Protein AF-A0A1F3LTI2-F1 (afdb_monomer_lite)

Foldseek 3Di:
DPPDFQFFADDDPPFAVDPVLRVLLGGGAAADAQFKKWWDGRHWIWIWGWHDADPSSFKTKIWTFPWDWDDPPPQDPDTDTDGDGTPPDIWMWGRPPSAIWTKDKDKDFDPVLVVVCVVCVVVVVDDVVPVLQPVQAPPVSGGDDDPPTIDIDIDIHGIRMHINDGDTDDRPPD

Radius of gyration: 21.04 Å; chains: 1; bounding box: 41×38×56 Å

pLDDT: mean 89.3, std 10.94, range [44.72, 98.44]

Structure (mmCIF, N/CA/C/O backbone):
data_AF-A0A1F3LTI2-F1
#
_entry.id   AF-A0A1F3LTI2-F1
#
loop_
_atom_site.group_PDB
_atom_site.id
_atom_site.type_symbol
_atom_site.label_atom_id
_atom_site.label_alt_id
_atom_site.label_comp_id
_atom_site.label_asym_id
_atom_site.label_entity_id
_atom_site.label_seq_id
_atom_site.pdbx_PDB_ins_code
_atom_site.Cartn_x
_atom_site.Cartn_y
_atom_site.Cartn_z
_atom_site.occupancy
_atom_site.B_iso_or_equiv
_atom_site.auth_seq_id
_atom_site.auth_comp_id
_atom_site.auth_asym_id
_atom_site.auth_atom_id
_atom_site.pdbx_PDB_model_num
ATOM 1 N N . MET A 1 1 ? -18.290 -17.668 -17.972 1.00 44.72 1 MET A N 1
ATOM 2 C CA . MET A 1 1 ? -17.621 -17.093 -16.788 1.00 44.72 1 MET A CA 1
ATOM 3 C C . MET A 1 1 ? -17.290 -15.661 -17.139 1.00 44.72 1 MET A C 1
ATOM 5 O O . MET A 1 1 ? -16.555 -15.467 -18.098 1.00 44.72 1 MET A O 1
ATOM 9 N N . GLU A 1 2 ? -17.892 -14.682 -16.464 1.00 53.66 2 GLU A N 1
ATOM 10 C CA . GLU A 1 2 ? -17.417 -13.297 -16.570 1.00 53.66 2 GLU A CA 1
ATOM 11 C C . GLU A 1 2 ? -15.963 -13.256 -16.095 1.00 53.66 2 GLU A C 1
ATOM 13 O O . GLU A 1 2 ? -15.623 -13.871 -15.081 1.00 53.66 2 GLU A O 1
ATOM 18 N N . ALA A 1 3 ? -15.095 -12.605 -16.865 1.00 68.94 3 ALA A N 1
ATOM 19 C CA . ALA A 1 3 ? -13.712 -12.418 -16.462 1.00 68.94 3 ALA A CA 1
ATOM 20 C C . ALA A 1 3 ? -13.687 -11.525 -15.216 1.00 68.94 3 ALA A C 1
ATOM 22 O O . ALA A 1 3 ? -14.318 -10.468 -15.191 1.00 68.94 3 ALA A O 1
ATOM 23 N N . LEU A 1 4 ? -12.981 -11.960 -14.172 1.00 81.88 4 LEU A N 1
ATOM 24 C CA . LEU A 1 4 ? -12.770 -11.141 -12.987 1.00 81.88 4 LEU A CA 1
ATOM 25 C C . LEU A 1 4 ? -11.935 -9.922 -13.391 1.00 81.88 4 LEU A C 1
ATOM 27 O O . LEU A 1 4 ? -10.798 -10.076 -13.831 1.00 81.88 4 LEU A O 1
ATOM 31 N N . GLU A 1 5 ? -12.500 -8.723 -13.265 1.00 87.50 5 GLU A N 1
ATOM 32 C CA . GLU A 1 5 ? -11.852 -7.498 -13.731 1.00 87.50 5 GLU A CA 1
ATOM 33 C C . GLU A 1 5 ? -11.953 -6.385 -12.678 1.00 87.50 5 GLU A C 1
ATOM 35 O O . GLU A 1 5 ? -13.041 -5.945 -12.300 1.00 87.50 5 GLU A O 1
ATOM 40 N N . PHE A 1 6 ? -10.800 -5.909 -12.206 1.00 93.81 6 PHE A N 1
ATOM 41 C CA . PHE A 1 6 ? -10.690 -4.855 -11.194 1.00 93.81 6 PHE A CA 1
ATOM 42 C C . PHE A 1 6 ? -10.210 -3.545 -11.826 1.00 93.81 6 PHE A C 1
ATOM 44 O O . PHE A 1 6 ? -9.067 -3.127 -11.647 1.00 93.81 6 PHE A O 1
ATOM 51 N N . LYS A 1 7 ? -11.089 -2.904 -12.608 1.00 94.62 7 LYS A N 1
ATOM 52 C CA . LYS A 1 7 ? -10.770 -1.661 -13.331 1.00 94.62 7 LYS A CA 1
ATOM 53 C C . LYS A 1 7 ? -10.510 -0.500 -12.387 1.00 94.62 7 LYS A C 1
ATOM 55 O O . LYS A 1 7 ? -11.407 -0.082 -11.658 1.00 94.62 7 LYS A O 1
ATOM 60 N N . GLN A 1 8 ? -9.336 0.099 -12.496 1.00 93.62 8 GLN A N 1
ATOM 61 C CA . GLN A 1 8 ? -8.994 1.336 -11.810 1.00 93.62 8 GLN A CA 1
ATOM 62 C C . GLN A 1 8 ? -8.606 2.429 -12.801 1.00 93.62 8 GLN A C 1
ATOM 64 O O . GLN A 1 8 ? -8.236 2.172 -13.947 1.00 93.62 8 GLN A O 1
ATOM 69 N N . GLN A 1 9 ? -8.744 3.669 -12.344 1.00 93.56 9 GLN A N 1
ATOM 70 C CA . GLN A 1 9 ? -8.345 4.848 -13.090 1.00 93.56 9 GLN A CA 1
ATOM 71 C C . GLN A 1 9 ? -7.968 5.965 -12.120 1.00 93.56 9 GLN A C 1
ATOM 73 O O . GLN A 1 9 ? -8.726 6.287 -11.198 1.00 93.56 9 GLN A O 1
ATOM 78 N N . MET A 1 10 ? -6.823 6.589 -12.388 1.00 94.88 10 MET A N 1
ATOM 79 C CA . MET A 1 10 ? -6.412 7.834 -11.746 1.00 94.88 10 MET A CA 1
ATOM 80 C C . MET A 1 10 ? -7.065 9.040 -12.426 1.00 94.88 10 MET A C 1
ATOM 82 O O . MET A 1 10 ? -7.184 9.098 -13.653 1.00 94.88 10 MET A O 1
ATOM 86 N N . LYS A 1 11 ? -7.464 10.035 -11.634 1.00 95.19 11 LYS A N 1
ATOM 87 C CA . LYS A 1 11 ? -7.921 11.343 -12.120 1.00 95.19 11 LYS A CA 1
ATOM 88 C C . LYS A 1 11 ? -6.736 12.304 -12.244 1.00 95.19 11 LYS A C 1
ATOM 90 O O . LYS A 1 11 ? -6.190 12.738 -11.229 1.00 95.19 11 LYS A O 1
ATOM 95 N N . ALA A 1 12 ? -6.372 12.678 -13.470 1.00 94.75 12 ALA A N 1
ATOM 96 C CA . ALA A 1 12 ? -5.353 13.703 -13.713 1.00 94.75 12 ALA A CA 1
ATOM 97 C C . ALA A 1 12 ? -5.678 15.019 -12.985 1.00 94.75 12 ALA A C 1
ATOM 99 O O . ALA A 1 12 ? -6.839 15.432 -12.925 1.00 94.75 12 ALA A O 1
ATOM 100 N N . GLY A 1 13 ? -4.660 15.650 -12.397 1.00 93.62 13 GLY A N 1
ATOM 101 C CA . GLY A 1 13 ? -4.786 16.903 -11.646 1.00 93.62 13 GLY A CA 1
ATOM 102 C C . GLY A 1 13 ? -5.465 16.774 -10.275 1.00 93.62 13 GLY A C 1
ATOM 103 O O . GLY A 1 13 ? -5.612 17.776 -9.584 1.00 93.62 13 GLY A O 1
ATOM 104 N N . LYS A 1 14 ? -5.886 15.567 -9.866 1.00 94.12 14 LYS A N 1
ATOM 105 C CA . LYS A 1 14 ? -6.456 15.293 -8.529 1.00 94.12 14 LYS A CA 1
ATOM 106 C C . LYS A 1 14 ? -5.788 14.134 -7.804 1.00 94.12 14 LYS A C 1
ATOM 108 O O . LYS A 1 14 ? -5.619 14.192 -6.596 1.00 94.12 14 LYS A O 1
ATOM 113 N N . GLU A 1 15 ? -5.423 13.093 -8.541 1.00 93.44 15 GLU A N 1
ATOM 114 C CA . GLU A 1 15 ? -4.766 11.896 -8.009 1.00 93.44 15 GLU A CA 1
ATOM 115 C C . GLU A 1 15 ? -3.355 11.713 -8.579 1.00 93.44 15 GLU A C 1
ATOM 117 O O . GLU A 1 15 ? -2.566 10.982 -7.996 1.00 93.44 15 GLU A O 1
ATOM 122 N N . THR A 1 16 ? -3.027 12.377 -9.693 1.00 95.75 16 THR A N 1
ATOM 123 C CA . THR A 1 16 ? -1.674 12.387 -10.259 1.00 95.75 16 THR A CA 1
ATOM 124 C C . THR A 1 16 ? -1.369 13.668 -11.034 1.00 95.75 16 THR A C 1
ATOM 126 O O . THR A 1 16 ? -2.253 14.216 -11.706 1.00 95.75 16 THR A O 1
ATOM 129 N N . GLY A 1 17 ? -0.110 14.106 -10.951 1.00 93.56 17 GLY A N 1
ATOM 130 C CA . GLY A 1 17 ? 0.508 15.125 -11.801 1.00 93.56 17 GLY A CA 1
ATOM 131 C C . GLY A 1 17 ? 1.370 14.544 -12.933 1.00 93.56 17 GLY A C 1
ATOM 132 O O . GLY A 1 17 ? 1.835 15.299 -13.778 1.00 93.56 17 GLY A O 1
ATOM 133 N N . SER A 1 18 ? 1.556 13.220 -12.986 1.00 92.62 18 SER A N 1
ATOM 134 C CA . SER A 1 18 ? 2.383 12.533 -13.984 1.00 92.62 18 SER A CA 1
ATOM 135 C C . SER A 1 18 ? 1.527 11.917 -15.096 1.00 92.62 18 SER A C 1
ATOM 137 O O . SER A 1 18 ? 0.596 11.145 -14.845 1.00 92.62 18 SER A O 1
ATOM 139 N N . LEU A 1 19 ? 1.862 12.221 -16.356 1.00 93.19 19 LEU A N 1
ATOM 140 C CA . LEU A 1 19 ? 1.221 11.598 -17.521 1.00 93.19 19 LEU A CA 1
ATOM 141 C C . LEU A 1 19 ? 1.443 10.079 -17.527 1.00 93.19 19 LEU A C 1
ATOM 143 O O . LEU A 1 19 ? 0.508 9.324 -17.798 1.00 93.19 19 LEU A O 1
ATOM 147 N N . THR A 1 20 ? 2.652 9.639 -17.178 1.00 93.81 20 THR A N 1
ATOM 148 C CA . THR A 1 20 ? 3.024 8.224 -17.079 1.00 93.81 20 THR A CA 1
ATOM 149 C C . THR A 1 20 ? 2.143 7.504 -16.060 1.00 93.81 20 THR A C 1
ATOM 151 O O . THR A 1 20 ? 1.495 6.516 -16.408 1.00 93.81 20 THR A O 1
ATOM 154 N N . ASN A 1 21 ? 2.004 8.047 -14.844 1.00 96.00 21 ASN A N 1
ATOM 155 C CA . ASN A 1 21 ? 1.121 7.470 -13.822 1.00 96.00 21 ASN A CA 1
ATOM 156 C C . ASN A 1 21 ? -0.347 7.478 -14.270 1.00 96.00 21 ASN A C 1
ATOM 158 O O . ASN A 1 21 ? -1.068 6.518 -14.012 1.00 96.00 21 ASN A O 1
ATOM 162 N N . HIS A 1 22 ? -0.811 8.510 -14.982 1.00 96.50 22 HIS A N 1
ATOM 163 C CA . HIS A 1 22 ? -2.185 8.547 -15.492 1.00 96.50 22 HIS A CA 1
ATOM 164 C C . HIS A 1 22 ? -2.463 7.437 -16.521 1.00 96.50 22 HIS A C 1
ATOM 166 O O . HIS A 1 22 ? -3.546 6.848 -16.502 1.00 96.50 22 HIS A O 1
ATOM 172 N N . ILE A 1 23 ? -1.501 7.131 -17.396 1.00 95.50 23 ILE A N 1
ATOM 173 C CA . ILE A 1 23 ? -1.613 6.031 -18.364 1.00 95.50 23 ILE A CA 1
ATOM 174 C C . ILE A 1 23 ? -1.540 4.681 -17.639 1.00 95.50 23 ILE A C 1
ATOM 176 O O . ILE A 1 23 ? -2.447 3.867 -17.792 1.00 95.50 23 ILE A O 1
ATOM 180 N N . MET A 1 24 ? -0.524 4.465 -16.797 1.00 95.38 24 MET A N 1
ATOM 181 C CA . MET A 1 24 ? -0.353 3.227 -16.020 1.00 95.38 24 MET A CA 1
ATOM 182 C C . MET A 1 24 ? -1.539 2.949 -15.085 1.00 95.38 24 MET A C 1
ATOM 184 O O . MET A 1 24 ? -1.963 1.808 -14.904 1.00 95.38 24 MET A O 1
ATOM 188 N N . GLY A 1 25 ? -2.107 4.001 -14.500 1.00 94.81 25 GLY A N 1
ATOM 189 C CA . GLY A 1 25 ? -3.231 3.928 -13.576 1.00 94.81 25 GLY A CA 1
ATOM 190 C C . GLY A 1 25 ? -4.550 3.531 -14.233 1.00 94.81 25 GLY A C 1
ATOM 191 O O . GLY A 1 25 ? -5.501 3.251 -13.513 1.00 94.81 25 GLY A O 1
ATOM 192 N N . ARG A 1 26 ? -4.634 3.494 -15.569 1.00 95.25 26 ARG A N 1
ATOM 193 C CA . ARG A 1 26 ? -5.771 2.944 -16.323 1.00 95.25 26 ARG A CA 1
ATOM 194 C C . ARG A 1 26 ? -5.524 1.472 -16.631 1.00 95.25 26 ARG A C 1
ATOM 196 O O . ARG A 1 26 ? -5.182 1.107 -17.752 1.00 95.25 26 ARG A O 1
ATOM 203 N N . ASN A 1 27 ? -5.694 0.628 -15.624 1.00 95.00 27 ASN A N 1
ATOM 204 C CA . ASN A 1 27 ? -5.445 -0.804 -15.743 1.00 95.00 27 ASN A CA 1
ATOM 205 C C . ASN A 1 27 ? -6.524 -1.630 -15.029 1.00 95.00 27 ASN A C 1
ATOM 207 O O . ASN A 1 27 ? -7.355 -1.106 -14.286 1.00 95.00 27 ASN A O 1
ATOM 211 N N . ALA A 1 28 ? -6.483 -2.938 -15.258 1.00 95.88 28 ALA A N 1
ATOM 212 C CA . ALA A 1 28 ? -7.251 -3.932 -14.517 1.00 95.88 28 ALA A CA 1
ATOM 213 C C . ALA A 1 28 ? -6.394 -5.174 -14.222 1.00 95.88 28 ALA A C 1
ATOM 215 O O . ALA A 1 28 ? -6.889 -6.300 -14.242 1.00 95.88 28 ALA A O 1
ATOM 216 N N . THR A 1 29 ? -5.086 -4.972 -14.020 1.00 95.69 29 THR A N 1
ATOM 217 C CA . THR A 1 29 ? -4.137 -6.067 -13.781 1.00 95.69 29 THR A CA 1
ATOM 218 C C . THR A 1 29 ? -4.548 -6.851 -12.542 1.00 95.69 29 THR A C 1
ATOM 220 O O . THR A 1 29 ? -4.936 -6.249 -11.538 1.00 95.69 29 THR A O 1
ATOM 223 N N . LEU A 1 30 ? -4.455 -8.177 -12.606 1.00 95.81 30 LEU A N 1
ATOM 224 C CA . LEU A 1 30 ? -4.748 -9.044 -11.472 1.00 95.81 30 LEU A CA 1
ATOM 225 C C . LEU A 1 30 ? -3.465 -9.348 -10.688 1.00 95.81 30 LEU A C 1
ATOM 227 O O . LEU A 1 30 ? -2.411 -9.528 -11.299 1.00 95.81 30 LEU A O 1
ATOM 231 N N . PRO A 1 31 ? -3.539 -9.417 -9.351 1.00 96.88 31 PRO A N 1
ATOM 232 C CA . PRO A 1 31 ? -2.399 -9.766 -8.518 1.00 96.88 31 PRO A CA 1
ATOM 233 C C . PRO A 1 31 ? -2.032 -11.244 -8.676 1.00 96.88 31 PRO A C 1
ATOM 235 O O . PRO A 1 31 ? -2.904 -12.111 -8.788 1.00 96.88 31 PRO A O 1
ATOM 238 N N . LYS A 1 32 ? -0.734 -11.541 -8.606 1.00 97.25 32 LYS A N 1
ATOM 239 C CA . LYS A 1 32 ? -0.205 -12.905 -8.610 1.00 97.25 32 LYS A CA 1
ATOM 240 C C . LYS A 1 32 ? 1.026 -12.984 -7.715 1.00 97.25 32 LYS A C 1
ATOM 242 O O . LYS A 1 32 ? 1.894 -12.123 -7.785 1.00 97.25 32 LYS A O 1
ATOM 247 N N . VAL A 1 33 ? 1.078 -14.014 -6.874 1.00 98.12 33 VAL A N 1
ATOM 248 C CA . VAL A 1 33 ? 2.171 -14.234 -5.914 1.00 98.12 33 VAL A CA 1
ATOM 249 C C . VAL A 1 33 ? 3.523 -14.316 -6.628 1.00 98.12 33 VAL A C 1
ATOM 251 O O . VAL A 1 33 ? 3.642 -14.998 -7.647 1.00 98.12 33 VAL A O 1
ATOM 254 N N . GLY A 1 34 ? 4.525 -13.629 -6.077 1.00 96.50 34 GLY A N 1
ATOM 255 C CA . GLY A 1 34 ? 5.893 -13.557 -6.594 1.00 96.50 34 GLY A CA 1
ATOM 256 C C . GLY A 1 34 ? 6.087 -12.584 -7.759 1.00 96.50 34 GLY A C 1
ATOM 257 O O . GLY A 1 34 ? 7.210 -12.424 -8.232 1.00 96.50 34 GLY A O 1
ATOM 258 N N . GLU A 1 35 ? 5.026 -11.932 -8.245 1.00 97.31 35 GLU A N 1
ATOM 259 C CA . GLU A 1 35 ? 5.155 -10.873 -9.245 1.00 97.31 35 GLU A CA 1
ATOM 260 C C . GLU A 1 35 ? 5.327 -9.496 -8.596 1.00 97.31 35 GLU A C 1
ATOM 262 O O . GLU A 1 35 ? 4.974 -9.255 -7.438 1.00 97.31 35 GLU A O 1
ATOM 267 N N . GLY A 1 36 ? 5.878 -8.574 -9.383 1.00 97.31 36 GLY A N 1
ATOM 268 C CA . GLY A 1 36 ? 6.007 -7.179 -8.998 1.00 97.31 36 GLY A CA 1
ATOM 269 C C . GLY A 1 36 ? 4.659 -6.480 -8.874 1.00 97.31 36 GLY A C 1
ATOM 270 O O . GLY A 1 36 ? 3.694 -6.816 -9.563 1.00 97.31 36 GLY A O 1
ATOM 271 N N . ALA A 1 37 ? 4.612 -5.455 -8.039 1.00 98.06 37 ALA A N 1
ATOM 272 C CA . ALA A 1 37 ? 3.551 -4.469 -8.039 1.00 98.06 37 ALA A CA 1
ATOM 273 C C . ALA A 1 37 ? 4.137 -3.059 -7.916 1.00 98.06 37 ALA A C 1
ATOM 275 O O . ALA A 1 37 ? 5.183 -2.854 -7.305 1.00 98.06 37 ALA A O 1
ATOM 276 N N . THR A 1 38 ? 3.441 -2.070 -8.460 1.00 98.31 38 THR A N 1
ATOM 277 C CA . THR A 1 38 ? 3.827 -0.663 -8.359 1.00 98.31 38 THR A CA 1
ATOM 278 C C . THR A 1 38 ? 2.651 0.149 -7.857 1.00 98.31 38 THR A C 1
ATOM 280 O O . THR A 1 38 ? 1.615 0.208 -8.518 1.00 98.31 38 THR A O 1
ATOM 283 N N . ILE A 1 39 ? 2.814 0.812 -6.712 1.00 98.12 39 ILE A N 1
ATOM 284 C CA . ILE A 1 39 ? 1.867 1.835 -6.262 1.00 98.12 39 ILE A CA 1
ATOM 285 C C . ILE A 1 39 ? 2.231 3.159 -6.930 1.00 98.12 39 ILE A C 1
ATOM 287 O O . ILE A 1 39 ? 3.376 3.606 -6.869 1.00 98.12 39 ILE A O 1
ATOM 291 N N . LEU A 1 40 ? 1.234 3.772 -7.559 1.00 97.75 40 LEU A N 1
ATOM 292 C CA . LEU A 1 40 ? 1.323 5.059 -8.231 1.00 97.75 40 LEU A CA 1
ATOM 293 C C . LEU A 1 40 ? 0.901 6.168 -7.264 1.00 97.75 40 LEU A C 1
ATOM 295 O O . LEU A 1 40 ? -0.236 6.173 -6.773 1.00 97.75 40 LEU A O 1
ATOM 299 N N . HIS A 1 41 ? 1.804 7.115 -7.030 1.00 96.00 41 HIS A N 1
ATOM 300 C CA . HIS A 1 41 ? 1.559 8.302 -6.213 1.00 96.00 41 HIS A CA 1
ATOM 301 C C . HIS A 1 4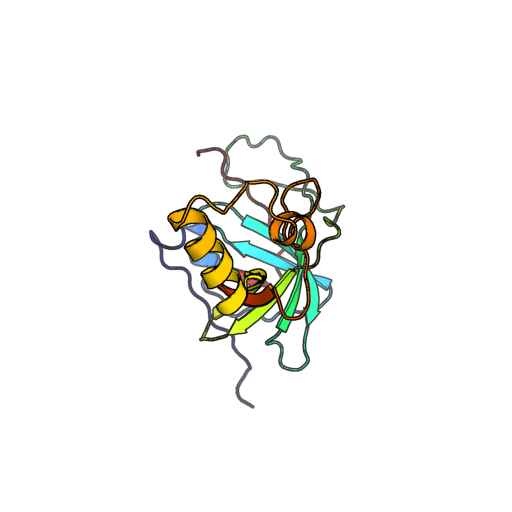1 ? 1.277 9.514 -7.108 1.00 96.00 41 HIS A C 1
ATOM 303 O O . HIS A 1 41 ? 0.942 9.371 -8.290 1.00 96.00 41 HIS A O 1
ATOM 309 N N . TRP A 1 42 ? 1.386 10.721 -6.544 1.00 95.25 42 TRP A N 1
ATOM 310 C CA . TRP A 1 42 ? 1.158 11.957 -7.287 1.00 95.25 42 TRP A CA 1
ATOM 311 C C . TRP A 1 42 ? 2.048 12.038 -8.537 1.00 95.25 42 TRP A C 1
ATOM 313 O O . TRP A 1 42 ? 1.525 12.082 -9.655 1.00 95.25 42 TRP A O 1
ATOM 323 N N . THR A 1 43 ? 3.364 11.969 -8.357 1.00 94.06 43 THR A N 1
ATOM 324 C CA . THR A 1 43 ? 4.366 11.846 -9.429 1.00 94.06 43 THR A CA 1
ATOM 325 C C . THR A 1 43 ? 5.260 10.626 -9.221 1.00 94.06 43 THR A C 1
ATOM 327 O O . THR A 1 43 ? 5.536 9.915 -10.186 1.00 94.06 43 THR A O 1
ATOM 330 N N . ASP A 1 44 ? 5.582 10.302 -7.967 1.00 95.56 44 ASP A N 1
ATOM 331 C CA . ASP A 1 44 ? 6.372 9.124 -7.592 1.00 95.56 44 ASP A CA 1
ATOM 332 C C . ASP A 1 44 ? 5.705 7.784 -7.934 1.00 95.56 44 ASP A C 1
ATOM 334 O O . ASP A 1 44 ? 4.485 7.670 -8.138 1.00 95.56 44 ASP A O 1
ATOM 338 N N . ARG A 1 45 ? 6.522 6.729 -7.921 1.00 97.12 45 ARG A N 1
ATOM 339 C CA . ARG A 1 45 ? 6.111 5.324 -8.002 1.00 97.12 45 ARG A CA 1
ATOM 340 C C . ARG A 1 45 ? 6.920 4.516 -7.000 1.00 97.12 45 ARG A C 1
ATOM 342 O O . ARG A 1 45 ? 8.134 4.656 -6.943 1.00 97.12 45 ARG A O 1
ATOM 349 N N . SER A 1 46 ? 6.254 3.647 -6.249 1.00 97.62 46 SER A N 1
ATOM 350 C CA . SER A 1 46 ? 6.931 2.743 -5.318 1.00 97.62 46 SER A CA 1
ATOM 351 C C . SER A 1 46 ? 6.775 1.292 -5.743 1.00 97.62 46 SER A C 1
ATOM 353 O O . SER A 1 46 ? 5.659 0.845 -6.015 1.00 97.62 46 SER A O 1
ATOM 355 N N . ALA A 1 47 ? 7.885 0.565 -5.752 1.00 98.06 47 ALA A N 1
ATOM 356 C CA . ALA A 1 47 ? 7.980 -0.841 -6.091 1.00 98.06 47 ALA A CA 1
ATOM 357 C C . ALA A 1 47 ? 7.660 -1.742 -4.891 1.00 98.06 47 ALA A C 1
ATOM 359 O O . ALA A 1 47 ? 8.142 -1.548 -3.773 1.00 98.06 47 ALA A O 1
ATOM 360 N N . TYR A 1 48 ? 6.884 -2.783 -5.164 1.00 98.44 48 TYR A N 1
ATOM 361 C CA . TYR A 1 48 ? 6.453 -3.805 -4.222 1.00 98.44 48 TYR A CA 1
ATOM 362 C C . TYR A 1 48 ? 6.553 -5.197 -4.848 1.00 98.44 48 TYR A C 1
ATOM 364 O O . TYR A 1 48 ? 6.604 -5.350 -6.071 1.00 98.44 48 TYR A O 1
ATOM 372 N N . GLU A 1 49 ? 6.533 -6.212 -3.997 1.00 98.25 49 GLU A N 1
ATOM 373 C CA . GLU A 1 49 ? 6.347 -7.615 -4.353 1.00 98.25 49 GLU A CA 1
ATOM 374 C C . GLU A 1 49 ? 5.004 -8.114 -3.815 1.00 98.25 49 GLU A C 1
ATOM 376 O O . GLU A 1 49 ? 4.582 -7.735 -2.718 1.00 98.25 49 GLU A O 1
ATOM 381 N N . VAL A 1 50 ? 4.309 -8.944 -4.594 1.00 98.31 50 VAL A N 1
ATOM 382 C CA . VAL A 1 50 ? 3.074 -9.601 -4.160 1.00 98.31 50 VAL A CA 1
ATOM 383 C C . VAL A 1 50 ? 3.420 -10.858 -3.367 1.00 98.31 50 VAL A C 1
ATOM 385 O O . VAL A 1 50 ? 3.867 -11.856 -3.932 1.00 98.31 50 VAL A O 1
ATOM 388 N N . MET A 1 51 ? 3.141 -10.830 -2.067 1.00 98.12 51 MET A N 1
ATOM 389 C CA . MET A 1 51 ? 3.458 -11.922 -1.146 1.00 98.12 51 MET A CA 1
ATOM 390 C C . MET A 1 51 ? 2.344 -12.963 -1.104 1.00 98.12 51 MET A C 1
ATOM 392 O O . MET A 1 51 ? 2.597 -14.163 -1.155 1.00 98.12 51 MET A O 1
ATOM 396 N N . GLU A 1 52 ? 1.093 -12.508 -1.033 1.00 98.06 52 GLU A N 1
ATOM 397 C CA . GLU A 1 52 ? -0.070 -13.385 -0.908 1.00 98.06 52 GLU A CA 1
ATOM 398 C C . GLU A 1 52 ? -1.263 -12.822 -1.673 1.00 98.06 52 GLU A C 1
ATOM 400 O O . GLU A 1 52 ? -1.471 -11.609 -1.741 1.00 98.06 52 GLU A O 1
ATOM 405 N N . VAL A 1 53 ? -2.081 -13.719 -2.223 1.00 98.06 53 VAL A N 1
ATOM 406 C CA . VAL A 1 53 ? -3.322 -13.376 -2.920 1.00 98.06 53 VAL A CA 1
ATOM 407 C C . VAL A 1 53 ? -4.428 -14.303 -2.432 1.00 98.06 53 VAL A C 1
ATOM 409 O O . VAL A 1 53 ? -4.292 -15.526 -2.431 1.00 98.06 53 VAL A O 1
ATOM 412 N N . SER A 1 54 ? -5.540 -13.713 -2.010 1.00 97.00 54 SER A N 1
ATOM 413 C CA . SER A 1 54 ? -6.759 -14.441 -1.641 1.00 97.00 54 SER A CA 1
ATOM 414 C C . SER A 1 54 ? -7.379 -15.185 -2.832 1.00 97.00 54 SER A C 1
ATOM 416 O O . SER A 1 54 ? -7.203 -14.810 -3.988 1.00 97.00 54 SER A O 1
ATOM 418 N N . LYS A 1 55 ? -8.173 -16.229 -2.556 1.00 94.31 55 LYS A N 1
ATOM 419 C CA . LYS A 1 55 ? -8.810 -17.059 -3.600 1.00 94.31 55 LYS A CA 1
ATOM 420 C C . LYS A 1 55 ? -9.738 -16.278 -4.538 1.00 94.31 55 LYS A C 1
ATOM 422 O O . LYS A 1 55 ? -9.917 -16.681 -5.681 1.00 94.31 55 LYS A O 1
ATOM 427 N N . ASP A 1 56 ? -10.356 -15.205 -4.049 1.00 93.75 56 ASP A N 1
ATOM 428 C CA . ASP A 1 56 ? -11.236 -14.330 -4.830 1.00 93.75 56 ASP A CA 1
ATOM 429 C C . ASP A 1 56 ? -10.498 -13.120 -5.427 1.00 93.75 56 ASP A C 1
ATOM 431 O O . ASP A 1 56 ? -11.132 -12.258 -6.038 1.00 93.75 56 ASP A O 1
ATOM 435 N N . TYR A 1 57 ? -9.170 -13.068 -5.259 1.00 95.00 57 TYR A N 1
ATOM 436 C CA . TYR A 1 57 ? -8.267 -12.003 -5.685 1.00 95.00 57 TYR A CA 1
ATOM 437 C C . TYR A 1 57 ? -8.591 -10.622 -5.105 1.00 95.00 57 TYR A C 1
ATOM 439 O O . TYR A 1 57 ? -8.029 -9.638 -5.572 1.00 95.00 57 TYR A O 1
ATOM 447 N N . LYS A 1 58 ? -9.477 -10.498 -4.107 1.00 96.25 58 LYS A N 1
ATOM 448 C CA . LYS A 1 58 ? -9.874 -9.186 -3.569 1.00 96.25 58 LYS A CA 1
ATOM 449 C C . LYS A 1 58 ? -8.990 -8.714 -2.435 1.00 96.25 58 LYS A C 1
ATOM 451 O O . LYS A 1 58 ? -8.961 -7.520 -2.182 1.00 96.25 58 LYS A O 1
ATOM 456 N N . THR A 1 59 ? -8.277 -9.607 -1.773 1.00 97.38 59 THR A N 1
ATOM 457 C CA . THR A 1 59 ? -7.283 -9.277 -0.748 1.00 97.38 59 THR A CA 1
ATOM 458 C C . THR A 1 59 ? -5.901 -9.702 -1.214 1.00 97.38 59 THR A C 1
ATOM 460 O O . THR A 1 59 ? -5.727 -10.816 -1.720 1.00 97.38 59 THR A O 1
ATOM 463 N N . VAL A 1 60 ? -4.934 -8.807 -1.036 1.00 97.94 60 VAL A N 1
ATOM 464 C CA . VAL A 1 60 ? -3.540 -8.975 -1.439 1.00 97.94 60 VAL A CA 1
ATOM 465 C C . VAL A 1 60 ? -2.643 -8.495 -0.306 1.00 97.94 60 VAL A C 1
ATOM 467 O O . VAL A 1 60 ? -2.875 -7.421 0.252 1.00 97.94 60 VAL A O 1
ATOM 470 N N . VAL A 1 61 ? -1.609 -9.268 0.006 1.00 98.25 61 VAL A N 1
ATOM 471 C CA . VAL A 1 61 ? -0.509 -8.826 0.865 1.00 98.25 61 VAL A CA 1
ATOM 472 C C . VAL A 1 61 ? 0.662 -8.478 -0.035 1.00 98.25 61 VAL A C 1
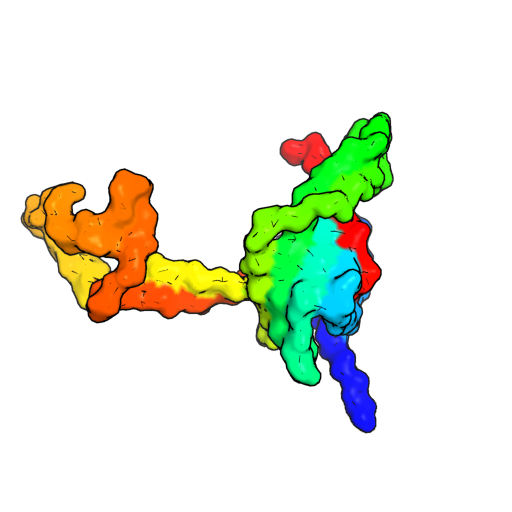ATOM 474 O O . VAL A 1 61 ? 1.086 -9.301 -0.848 1.00 98.25 61 VAL A O 1
ATOM 477 N N . ILE A 1 62 ? 1.173 -7.260 0.097 1.00 98.00 62 ILE A N 1
ATOM 478 C CA . ILE A 1 62 ? 2.346 -6.789 -0.636 1.00 98.00 62 ILE A CA 1
ATOM 479 C C . ILE A 1 62 ? 3.441 -6.349 0.329 1.00 98.00 62 ILE A C 1
ATOM 481 O O . ILE A 1 62 ? 3.165 -5.987 1.473 1.00 98.00 62 ILE A O 1
ATOM 485 N N . GLN A 1 63 ? 4.678 -6.334 -0.144 1.00 97.94 63 GLN A N 1
ATOM 486 C CA . GLN A 1 63 ? 5.825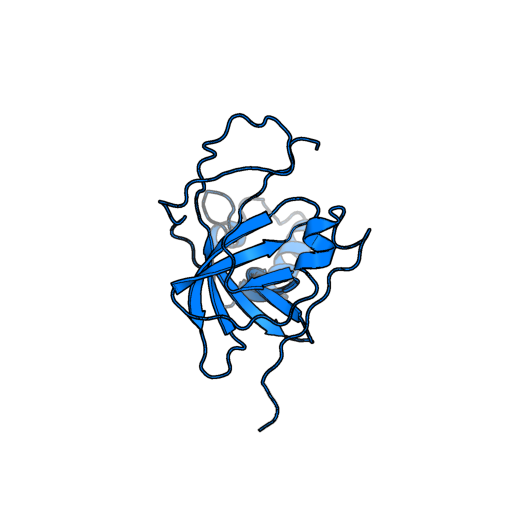 -5.874 0.630 1.00 97.94 63 GLN A CA 1
ATOM 487 C C . GLN A 1 63 ? 6.657 -4.897 -0.193 1.00 97.94 63 GLN A C 1
ATOM 489 O O . GLN A 1 63 ? 6.881 -5.123 -1.381 1.00 97.94 63 GLN A O 1
ATOM 494 N N . LYS A 1 64 ? 7.057 -3.772 0.410 1.00 97.69 64 LYS A N 1
ATOM 495 C CA . LYS A 1 64 ? 7.783 -2.712 -0.301 1.00 97.69 64 LYS A CA 1
ATOM 496 C C . LYS A 1 64 ? 9.244 -3.113 -0.478 1.00 97.69 64 LYS A C 1
ATOM 498 O O . LYS A 1 64 ? 9.859 -3.625 0.459 1.00 97.69 64 LYS A O 1
ATOM 503 N N . TYR A 1 65 ? 9.815 -2.811 -1.638 1.00 97.25 65 TYR A N 1
ATOM 504 C CA . TYR A 1 65 ? 11.263 -2.861 -1.802 1.00 97.25 65 TYR A CA 1
ATOM 505 C C . TYR A 1 65 ? 11.951 -1.679 -1.103 1.00 97.25 65 TYR A C 1
ATOM 507 O O . TYR A 1 65 ? 11.367 -0.613 -0.898 1.00 97.25 65 TYR A O 1
ATOM 515 N N . GLU A 1 66 ? 13.222 -1.873 -0.770 1.00 96.50 66 GLU A N 1
ATOM 516 C CA . GLU A 1 66 ? 14.188 -0.822 -0.455 1.00 96.50 66 GLU A CA 1
ATOM 517 C C . GLU A 1 66 ? 15.093 -0.645 -1.684 1.00 96.50 66 GLU A C 1
ATOM 519 O O . GLU A 1 66 ? 16.129 -1.304 -1.788 1.00 96.50 66 GLU A O 1
ATOM 524 N N . PRO A 1 67 ? 14.655 0.140 -2.683 1.00 95.25 67 PRO A N 1
ATOM 525 C CA . PRO A 1 67 ? 15.331 0.205 -3.966 1.00 95.25 67 PRO A CA 1
ATOM 526 C C . PRO A 1 67 ? 16.579 1.087 -3.891 1.00 95.25 67 PRO A C 1
ATOM 528 O O . PRO A 1 67 ? 16.567 2.172 -3.310 1.00 95.25 67 PRO A O 1
ATOM 531 N N . GLU A 1 68 ? 17.640 0.647 -4.558 1.00 94.88 68 GLU A N 1
ATOM 532 C CA . GLU A 1 68 ? 18.885 1.402 -4.695 1.00 94.88 68 GLU A CA 1
ATOM 533 C C . GLU A 1 68 ? 18.996 1.932 -6.122 1.00 94.88 68 GLU A C 1
ATOM 535 O O . GLU A 1 68 ? 18.949 1.157 -7.079 1.00 94.88 68 GLU A O 1
ATOM 540 N N . ARG A 1 69 ? 19.112 3.252 -6.289 1.00 94.06 69 ARG A N 1
ATOM 541 C CA . ARG A 1 69 ? 19.258 3.857 -7.617 1.00 94.06 69 ARG A CA 1
ATOM 542 C C . ARG A 1 69 ? 20.654 3.571 -8.173 1.00 94.06 69 ARG A C 1
ATOM 544 O O . ARG A 1 69 ? 21.637 3.787 -7.470 1.00 94.06 69 ARG A O 1
ATOM 551 N N . ILE A 1 70 ? 20.735 3.112 -9.422 1.00 95.81 70 ILE A N 1
ATOM 552 C CA . ILE A 1 70 ? 21.997 2.681 -10.056 1.00 95.81 70 ILE A CA 1
ATOM 553 C C . ILE A 1 70 ? 22.384 3.488 -11.300 1.00 95.81 70 ILE A C 1
ATOM 555 O O . ILE A 1 70 ? 23.503 3.353 -11.792 1.00 95.81 70 ILE A O 1
ATOM 559 N N . ASP A 1 71 ? 21.484 4.324 -11.814 1.00 92.88 71 ASP A N 1
ATOM 560 C CA . ASP A 1 71 ? 21.776 5.218 -12.934 1.00 92.88 71 ASP A CA 1
ATOM 561 C C . ASP A 1 71 ? 22.405 6.555 -12.491 1.00 92.88 71 ASP A C 1
ATOM 563 O O . ASP A 1 71 ? 22.434 6.896 -11.310 1.00 92.88 71 ASP A O 1
ATOM 567 N N . ASN A 1 72 ? 22.854 7.345 -13.475 1.00 90.38 72 ASN A N 1
ATOM 568 C CA . ASN A 1 72 ? 23.327 8.724 -13.295 1.00 90.38 72 ASN A CA 1
ATOM 569 C C . ASN A 1 72 ? 22.522 9.740 -14.137 1.00 90.38 72 ASN A C 1
ATOM 571 O O . ASN A 1 72 ? 23.032 10.794 -14.514 1.00 90.38 72 ASN A O 1
ATOM 575 N N . ASN A 1 73 ? 21.255 9.449 -14.442 1.00 89.19 73 ASN A N 1
ATOM 576 C CA . ASN A 1 73 ? 20.390 10.231 -15.336 1.00 89.19 73 ASN A CA 1
ATOM 577 C C . ASN A 1 73 ? 19.797 11.498 -14.682 1.00 89.19 73 ASN A C 1
ATOM 579 O O . ASN A 1 73 ? 18.848 12.088 -15.203 1.00 89.19 73 ASN A O 1
ATOM 583 N N . GLY A 1 74 ? 20.313 11.926 -13.527 1.00 85.88 74 GLY A N 1
ATOM 584 C CA . GLY A 1 74 ? 19.866 13.137 -12.834 1.00 85.88 74 GLY A CA 1
ATOM 585 C C . GLY A 1 74 ? 18.375 13.107 -12.480 1.00 85.88 74 GLY A C 1
ATOM 586 O O . GLY A 1 74 ? 17.886 12.137 -11.908 1.00 85.88 74 GLY A O 1
ATOM 587 N N . MET A 1 75 ? 17.634 14.161 -12.820 1.00 83.94 75 MET A N 1
ATOM 588 C CA . MET A 1 75 ? 16.193 14.280 -12.528 1.00 83.94 75 MET A CA 1
ATOM 589 C C . MET A 1 75 ? 15.291 13.734 -13.654 1.00 83.94 75 MET A C 1
ATOM 591 O O . MET A 1 75 ? 14.143 14.140 -13.791 1.00 83.94 75 MET A O 1
ATOM 595 N N . SER A 1 76 ? 15.811 12.847 -14.504 1.00 85.56 76 SER A N 1
ATOM 596 C CA . SER A 1 76 ? 15.050 12.255 -15.610 1.00 85.56 76 SER A CA 1
ATOM 597 C C . SER A 1 76 ? 13.891 11.367 -15.128 1.00 85.56 76 SER A C 1
ATOM 599 O O . SER A 1 76 ? 13.963 10.762 -14.059 1.00 85.56 76 SER A O 1
ATOM 601 N N . GLU A 1 77 ? 12.855 11.227 -15.966 1.00 82.31 77 GLU A N 1
ATOM 602 C CA . GLU A 1 77 ? 11.792 10.206 -15.850 1.00 82.31 77 GLU A CA 1
ATOM 603 C C . GLU A 1 77 ? 12.316 8.775 -16.061 1.00 82.31 77 GLU A C 1
ATOM 605 O O . GLU A 1 77 ? 11.678 7.802 -15.658 1.00 82.31 77 GLU A O 1
ATOM 610 N N . SER A 1 78 ? 13.484 8.639 -16.696 1.00 88.88 78 SER A N 1
ATOM 611 C CA . SER A 1 78 ? 14.145 7.356 -16.925 1.00 88.88 78 SER A CA 1
ATOM 612 C C . SER A 1 78 ? 15.142 7.078 -15.805 1.00 88.88 78 SER A C 1
ATOM 614 O O . SER A 1 78 ? 16.306 7.481 -15.886 1.00 88.88 78 SER A O 1
ATOM 616 N N . GLN A 1 79 ? 14.665 6.396 -14.767 1.00 92.81 79 GLN A N 1
ATOM 617 C CA . GLN A 1 79 ? 15.459 5.992 -13.609 1.00 92.81 79 GLN A CA 1
ATOM 618 C C . GLN A 1 79 ? 15.557 4.467 -13.537 1.00 92.81 79 GLN A C 1
ATOM 620 O O . GLN A 1 79 ? 14.581 3.759 -13.794 1.00 92.81 79 GLN A O 1
ATOM 625 N N . GLU A 1 80 ? 16.731 3.970 -13.171 1.00 94.12 80 GLU A N 1
ATOM 626 C CA . GLU A 1 80 ? 17.019 2.558 -12.978 1.00 94.12 80 GLU A CA 1
ATOM 627 C C . GLU A 1 80 ? 17.356 2.293 -11.515 1.00 94.12 80 GLU A C 1
ATOM 629 O O . GLU A 1 80 ? 18.198 2.952 -10.896 1.00 94.12 80 GLU A O 1
ATOM 634 N N . TYR A 1 81 ? 16.688 1.279 -10.976 1.00 95.94 81 TYR A N 1
ATOM 635 C CA . TYR A 1 81 ? 16.814 0.859 -9.593 1.00 95.94 81 TYR A CA 1
ATOM 636 C C . TYR A 1 81 ? 17.100 -0.634 -9.510 1.00 95.94 81 TYR A C 1
ATOM 638 O O . TYR A 1 81 ? 16.619 -1.438 -10.315 1.00 95.94 81 TYR A O 1
ATOM 646 N N . LYS A 1 82 ? 17.849 -0.999 -8.478 1.00 96.50 82 LYS A N 1
ATOM 647 C CA . LYS A 1 82 ? 18.122 -2.365 -8.058 1.00 96.50 82 LYS A CA 1
ATOM 648 C C . LYS A 1 82 ? 17.171 -2.750 -6.922 1.00 96.50 82 LYS A C 1
ATOM 650 O O . LYS A 1 82 ? 16.943 -1.962 -6.008 1.00 96.50 82 LYS A O 1
ATOM 655 N N . TYR A 1 83 ? 16.632 -3.969 -6.974 1.00 95.44 83 TYR A N 1
ATOM 656 C CA . TYR A 1 83 ? 15.596 -4.467 -6.057 1.00 95.44 83 TYR A CA 1
ATOM 657 C C . TYR A 1 83 ? 16.064 -5.733 -5.327 1.00 95.44 83 TYR A C 1
ATOM 659 O O . TYR A 1 83 ? 15.597 -6.831 -5.622 1.00 95.44 83 TYR A O 1
ATOM 667 N N . GLU A 1 84 ? 17.029 -5.602 -4.417 1.00 94.06 84 GLU A N 1
ATOM 668 C CA . GLU A 1 84 ? 17.576 -6.756 -3.677 1.00 94.06 84 GLU A CA 1
ATOM 669 C C . GLU A 1 84 ? 16.925 -6.980 -2.317 1.00 94.06 84 GLU A C 1
ATOM 671 O O . GLU A 1 84 ? 16.888 -8.110 -1.832 1.00 94.06 84 GLU A O 1
ATOM 676 N N . LYS A 1 85 ? 16.419 -5.913 -1.696 1.00 95.06 85 LYS A N 1
ATOM 677 C CA . LYS A 1 85 ? 15.946 -5.950 -0.319 1.00 95.06 85 LYS A CA 1
ATOM 678 C C . LYS A 1 85 ? 14.486 -5.540 -0.225 1.00 95.06 85 LYS A C 1
ATOM 680 O O . LYS A 1 85 ? 14.056 -4.559 -0.829 1.00 95.06 85 LYS A O 1
ATOM 685 N N . LEU A 1 86 ? 13.738 -6.304 0.560 1.00 94.75 86 LEU A N 1
ATOM 686 C CA . LEU A 1 86 ? 12.386 -5.980 0.994 1.00 94.75 86 LEU A CA 1
ATOM 687 C C . LEU A 1 86 ? 12.456 -5.356 2.390 1.00 94.75 86 LEU A C 1
ATOM 689 O O . LEU A 1 86 ? 13.302 -5.730 3.204 1.00 94.75 86 LEU A O 1
ATOM 693 N N . ASN A 1 87 ? 11.553 -4.427 2.685 1.00 93.75 87 ASN A N 1
ATOM 694 C CA . ASN A 1 87 ? 11.554 -3.683 3.947 1.00 93.75 87 ASN A CA 1
ATOM 695 C C . ASN A 1 87 ? 11.127 -4.514 5.176 1.00 93.75 87 ASN A C 1
ATOM 697 O O . ASN A 1 87 ? 11.121 -4.000 6.291 1.00 93.75 87 ASN A O 1
ATOM 701 N N . GLY A 1 88 ? 10.712 -5.772 4.995 1.00 90.94 88 GLY A N 1
ATOM 702 C CA . GLY A 1 88 ? 10.243 -6.635 6.084 1.00 90.94 88 GLY A CA 1
ATOM 703 C C . GLY A 1 88 ? 8.814 -6.346 6.566 1.00 90.94 88 GLY A C 1
ATOM 704 O O . GLY A 1 88 ? 8.283 -7.104 7.374 1.00 90.94 88 GLY A O 1
ATOM 705 N N . CYS A 1 89 ? 8.148 -5.313 6.041 1.00 91.56 89 CYS A N 1
ATOM 706 C CA . CYS A 1 89 ? 6.832 -4.867 6.498 1.00 91.56 89 CYS A CA 1
ATOM 707 C C . CYS A 1 89 ? 5.744 -5.198 5.474 1.00 91.56 89 CYS A C 1
ATOM 709 O O . CYS A 1 89 ? 5.708 -4.636 4.379 1.00 91.56 89 CYS A O 1
ATOM 711 N N . ASN A 1 90 ? 4.826 -6.081 5.863 1.00 95.81 90 ASN A N 1
ATOM 712 C CA . ASN A 1 90 ? 3.687 -6.452 5.032 1.00 95.81 90 ASN A CA 1
ATOM 713 C C . ASN A 1 90 ? 2.604 -5.373 5.062 1.00 95.81 90 ASN A C 1
ATOM 715 O O . ASN A 1 90 ? 2.205 -4.887 6.123 1.00 95.81 90 ASN A O 1
ATOM 719 N N . GLU A 1 91 ? 2.075 -5.055 3.887 1.00 96.56 91 GLU A N 1
ATOM 720 C CA . GLU A 1 91 ? 0.932 -4.176 3.708 1.00 96.56 91 GLU A CA 1
ATOM 721 C C . GLU A 1 91 ? -0.235 -4.951 3.109 1.00 96.56 91 GLU A C 1
ATOM 723 O O . GLU A 1 91 ? -0.099 -5.639 2.099 1.00 96.56 91 GLU A O 1
ATOM 728 N N . GLU A 1 92 ? -1.407 -4.817 3.722 1.00 97.62 92 GLU A N 1
ATOM 729 C CA . GLU A 1 92 ? -2.622 -5.462 3.240 1.00 97.62 92 GLU A CA 1
ATOM 730 C C . GLU A 1 92 ? -3.440 -4.480 2.392 1.00 97.62 92 GLU A C 1
ATOM 732 O O . GLU A 1 92 ? -3.745 -3.356 2.815 1.00 97.62 92 GLU A O 1
ATOM 737 N N . ILE A 1 93 ? -3.816 -4.910 1.189 1.00 97.38 93 ILE A N 1
ATOM 738 C CA . ILE A 1 93 ? -4.646 -4.153 0.255 1.00 97.38 93 ILE A CA 1
ATOM 739 C C . ILE A 1 93 ? -5.888 -4.970 -0.087 1.00 97.38 93 ILE A C 1
ATOM 741 O O . ILE A 1 93 ? -5.819 -6.167 -0.352 1.00 97.38 93 ILE A O 1
ATOM 745 N N . VAL A 1 94 ? -7.037 -4.296 -0.115 1.00 97.56 94 VAL A N 1
ATOM 746 C CA . VAL A 1 94 ? -8.327 -4.886 -0.462 1.00 97.56 94 VAL A CA 1
ATOM 747 C C . VAL A 1 94 ? -9.001 -4.151 -1.620 1.00 97.56 94 VAL A C 1
ATOM 749 O O . VAL A 1 94 ? -9.009 -2.919 -1.678 1.00 97.56 94 VAL A O 1
ATOM 752 N N . TRP A 1 95 ? -9.620 -4.896 -2.531 1.00 97.31 95 TRP A N 1
ATOM 753 C CA . TRP A 1 95 ? -10.537 -4.381 -3.534 1.00 97.31 95 TRP A CA 1
ATOM 754 C C . TRP A 1 95 ? -11.893 -4.105 -2.889 1.00 97.31 95 TRP A C 1
ATOM 756 O O . TRP A 1 95 ? -12.666 -5.018 -2.578 1.00 97.31 95 TRP A O 1
ATOM 766 N N . LYS A 1 96 ? -12.199 -2.827 -2.661 1.00 94.88 96 LYS A N 1
ATOM 767 C CA . LYS A 1 96 ? -13.421 -2.408 -1.972 1.00 94.88 96 LYS A CA 1
ATOM 768 C C . LYS A 1 96 ? -13.934 -1.071 -2.491 1.00 94.88 96 LYS A C 1
ATOM 770 O O . LYS A 1 96 ? -13.187 -0.106 -2.644 1.00 94.88 96 LYS A O 1
ATOM 775 N N . TYR A 1 97 ? -15.247 -1.006 -2.710 1.00 93.69 97 TYR A N 1
ATOM 776 C CA . TYR A 1 97 ? -15.933 0.173 -3.253 1.00 93.69 97 TYR A CA 1
ATOM 777 C C . TYR A 1 97 ? -15.387 0.604 -4.627 1.00 93.69 97 TYR A C 1
ATOM 779 O O . TYR A 1 97 ? -15.176 1.791 -4.869 1.00 93.69 97 TYR A O 1
ATOM 787 N N . GLY A 1 98 ? -15.117 -0.376 -5.500 1.00 93.06 98 GLY A N 1
ATOM 788 C CA . GLY A 1 98 ? -14.640 -0.142 -6.869 1.00 93.06 98 GLY A CA 1
ATOM 789 C C . GLY A 1 98 ? -13.208 0.392 -6.972 1.00 93.06 98 GLY A C 1
ATOM 790 O O . GLY A 1 98 ? -12.877 1.027 -7.967 1.00 93.06 98 GLY A O 1
ATOM 791 N N . ALA A 1 99 ? -12.379 0.203 -5.941 1.00 95.94 99 ALA A N 1
ATOM 792 C CA . ALA A 1 99 ? -10.974 0.596 -5.954 1.00 95.94 99 ALA A CA 1
ATOM 793 C C . ALA A 1 99 ? -10.134 -0.291 -5.027 1.00 95.94 99 ALA A C 1
ATOM 795 O O . ALA A 1 99 ? -10.646 -0.845 -4.050 1.00 95.94 99 ALA A O 1
ATOM 796 N N . TRP A 1 100 ? -8.830 -0.350 -5.288 1.00 97.69 100 TRP A N 1
ATOM 797 C CA . TRP A 1 100 ? -7.856 -0.896 -4.350 1.00 97.69 100 TRP A CA 1
ATOM 798 C C . TRP A 1 100 ? -7.659 0.051 -3.173 1.00 97.69 100 TRP A C 1
ATOM 800 O O . TRP A 1 100 ? -7.621 1.278 -3.326 1.00 97.69 100 TRP A O 1
ATOM 810 N N . ARG A 1 101 ? -7.578 -0.514 -1.969 1.00 97.75 101 ARG A N 1
ATOM 811 C CA . ARG A 1 101 ? -7.447 0.254 -0.735 1.00 97.75 101 ARG A CA 1
ATOM 812 C C . ARG A 1 101 ? -6.498 -0.413 0.241 1.00 97.75 101 ARG A C 1
ATOM 814 O O . ARG A 1 101 ? -6.707 -1.568 0.595 1.00 97.75 101 ARG A O 1
ATOM 821 N N . LYS A 1 102 ? -5.520 0.341 0.735 1.00 97.25 102 LYS A N 1
ATOM 822 C CA . LYS A 1 102 ? -4.670 -0.074 1.851 1.00 97.25 102 LYS A CA 1
ATOM 823 C C . LYS A 1 102 ? -5.495 -0.120 3.132 1.00 97.25 102 LYS A C 1
ATOM 825 O O . LYS A 1 102 ? -6.245 0.820 3.427 1.00 97.25 102 LYS A O 1
ATOM 830 N N . ILE A 1 103 ? -5.356 -1.208 3.879 1.00 96.69 103 ILE A N 1
ATOM 831 C CA . ILE A 1 103 ? -5.971 -1.382 5.190 1.00 96.69 103 ILE A CA 1
ATOM 832 C C . ILE A 1 103 ? -5.053 -0.757 6.240 1.00 96.69 103 ILE A C 1
ATOM 834 O O . ILE A 1 103 ? -3.900 -1.145 6.390 1.00 96.69 103 ILE A O 1
ATOM 838 N N . ILE A 1 104 ? -5.575 0.222 6.974 1.00 93.81 104 ILE A N 1
ATOM 839 C CA . ILE A 1 104 ? -4.862 0.914 8.047 1.00 93.81 104 ILE A CA 1
ATOM 840 C C . ILE A 1 104 ? -5.608 0.628 9.344 1.00 93.81 104 ILE A C 1
ATOM 842 O O . ILE A 1 104 ? -6.768 1.013 9.497 1.00 93.81 104 ILE A O 1
ATOM 846 N N . LYS A 1 105 ? -4.956 -0.063 10.276 1.00 91.56 105 LYS A N 1
ATOM 847 C CA . LYS A 1 105 ? -5.492 -0.308 11.618 1.00 91.56 105 LYS A CA 1
ATOM 848 C C . LYS A 1 105 ? -4.933 0.759 12.553 1.00 91.56 105 LYS A C 1
ATOM 850 O O . LYS A 1 105 ? -3.722 0.909 12.658 1.00 91.56 105 LYS A O 1
ATOM 855 N N . THR A 1 106 ? -5.811 1.510 13.203 1.00 89.81 106 THR A N 1
ATOM 856 C CA . THR A 1 106 ? -5.445 2.552 14.169 1.00 89.81 106 THR A CA 1
ATOM 857 C C . THR A 1 106 ? -6.092 2.229 15.506 1.00 89.81 106 THR A C 1
ATOM 859 O O . THR A 1 106 ? -7.256 1.831 15.547 1.00 89.81 106 THR A O 1
ATOM 862 N N . ILE A 1 107 ? -5.345 2.395 16.592 1.00 89.69 107 ILE A N 1
ATOM 863 C CA . ILE A 1 107 ? -5.880 2.291 17.948 1.00 89.69 107 ILE A CA 1
ATOM 864 C C . ILE A 1 107 ? -6.430 3.667 18.330 1.00 89.69 107 ILE A C 1
ATOM 866 O O . ILE A 1 107 ? -5.744 4.675 18.193 1.00 89.69 107 ILE A O 1
ATOM 870 N N . GLU A 1 108 ? -7.684 3.712 18.763 1.00 88.38 108 GLU A N 1
ATOM 871 C CA . GLU A 1 108 ? -8.374 4.925 19.210 1.00 88.38 108 GLU A CA 1
ATOM 872 C C . GLU A 1 108 ? -8.996 4.673 20.593 1.00 88.38 108 GLU A C 1
ATOM 874 O O . GLU A 1 108 ? -9.218 3.524 20.983 1.00 88.38 108 GLU A O 1
ATOM 879 N N . TYR A 1 109 ? -9.305 5.727 21.352 1.00 86.50 109 TYR A N 1
ATOM 880 C CA . TYR A 1 109 ? -10.053 5.581 22.606 1.00 86.50 109 TYR A CA 1
ATOM 881 C C . TYR A 1 109 ? -11.486 5.084 22.353 1.00 86.50 109 TYR A C 1
ATOM 883 O O . TYR A 1 109 ? -12.093 5.375 21.318 1.00 86.50 109 TYR A O 1
ATOM 891 N N . THR A 1 110 ? -12.064 4.383 23.329 1.00 87.81 110 THR A N 1
ATOM 892 C CA . THR A 1 110 ? -13.525 4.221 23.399 1.00 87.81 110 THR A CA 1
ATOM 893 C C . THR A 1 110 ? -14.194 5.570 23.654 1.00 87.81 110 THR A C 1
ATOM 895 O O . THR A 1 110 ? -13.578 6.481 24.208 1.00 87.81 110 THR A O 1
ATOM 898 N N . ASN A 1 111 ? -15.476 5.696 23.298 1.00 86.69 111 ASN A N 1
ATOM 899 C CA . ASN A 1 111 ? -16.239 6.917 23.572 1.00 86.69 111 ASN A CA 1
ATOM 900 C C . ASN A 1 111 ? -16.258 7.241 25.074 1.00 86.69 111 ASN A C 1
ATOM 902 O O . ASN A 1 111 ? -16.037 8.384 25.449 1.00 86.69 111 ASN A O 1
ATOM 906 N N . GLU A 1 112 ? -16.432 6.229 25.927 1.00 85.62 112 GLU A N 1
ATOM 907 C CA . GLU A 1 112 ? -16.431 6.382 27.388 1.00 85.62 112 GLU A CA 1
ATOM 908 C C . GLU A 1 112 ? -15.089 6.916 27.901 1.00 85.62 112 GLU A C 1
ATOM 910 O O . GLU A 1 112 ? -15.036 7.888 28.653 1.00 85.62 112 GLU A O 1
ATOM 915 N N . THR A 1 113 ? -13.984 6.326 27.438 1.00 82.94 113 THR A N 1
ATOM 916 C CA . THR A 1 113 ? -12.629 6.760 27.810 1.00 82.94 113 THR A CA 1
ATOM 917 C C . THR A 1 113 ? -12.343 8.168 27.293 1.00 82.94 113 THR A C 1
ATOM 919 O O . THR A 1 113 ? -11.788 8.996 28.014 1.00 82.94 113 THR A O 1
ATOM 922 N N . PHE A 1 114 ? -12.772 8.475 26.070 1.00 84.12 114 PHE A N 1
ATOM 923 C CA . PHE A 1 114 ? -12.646 9.805 25.489 1.00 84.12 114 PHE A CA 1
ATOM 924 C C . PHE A 1 114 ? -13.441 10.854 26.279 1.00 84.12 114 PHE A C 1
ATOM 926 O O . PHE A 1 114 ? -12.913 11.922 26.582 1.00 84.12 114 PHE A O 1
ATOM 933 N N . GLU A 1 115 ? -14.678 10.552 26.675 1.00 84.00 115 GLU A N 1
ATOM 934 C CA . GLU A 1 115 ? -15.502 11.445 27.494 1.00 84.00 115 GLU A CA 1
ATOM 935 C C . GLU A 1 115 ? -14.889 11.706 28.870 1.00 84.00 115 GLU A C 1
ATOM 937 O O . GLU A 1 115 ? -14.899 12.851 29.325 1.00 84.00 115 GLU A O 1
ATOM 942 N N . LEU A 1 116 ? -14.323 10.684 29.520 1.00 80.75 116 LEU A N 1
ATOM 943 C CA . LEU A 1 116 ? -13.610 10.840 30.791 1.00 80.75 116 LEU A CA 1
ATOM 944 C C . LEU A 1 116 ? -12.399 11.771 30.645 1.00 80.75 116 LEU A C 1
ATOM 946 O O . LEU A 1 116 ? -12.221 12.680 31.456 1.00 80.75 116 LEU A O 1
ATOM 950 N N . ILE A 1 117 ? -11.612 11.598 29.578 1.00 78.19 117 ILE A N 1
ATOM 951 C CA . ILE A 1 117 ? -10.461 12.459 29.266 1.00 78.19 117 ILE A CA 1
ATOM 952 C C . ILE A 1 117 ? -10.912 13.905 29.019 1.00 78.19 117 ILE A C 1
ATOM 954 O O . ILE A 1 117 ? -10.337 14.842 29.575 1.00 78.19 117 ILE A O 1
ATOM 958 N N . VAL A 1 118 ? -11.954 14.107 28.207 1.00 79.31 118 VAL A N 1
ATOM 959 C CA . VAL A 1 118 ? -12.472 15.443 27.878 1.00 79.31 118 VAL A CA 1
ATOM 960 C C . VAL A 1 118 ? -13.050 16.141 29.110 1.00 79.31 118 VAL A C 1
ATOM 962 O O . VAL A 1 118 ? -12.784 17.329 29.298 1.00 79.31 118 VAL A O 1
ATOM 965 N N . LYS A 1 119 ? -13.809 15.431 29.957 1.00 77.00 119 LYS A N 1
ATOM 966 C CA . LYS A 1 119 ? -14.336 15.968 31.224 1.00 77.00 119 LYS A CA 1
ATOM 967 C C . LYS A 1 119 ? -13.203 16.382 32.156 1.00 77.00 119 LYS A C 1
ATOM 969 O O . LYS A 1 119 ? -13.154 17.538 32.559 1.00 77.00 119 LYS A O 1
ATOM 974 N N . GLY A 1 120 ? -12.229 15.498 32.381 1.00 73.25 120 GLY A N 1
ATOM 975 C CA . GLY A 1 120 ? -11.076 15.811 33.225 1.00 73.25 120 GLY A CA 1
ATOM 976 C C . GLY A 1 120 ? -10.333 17.069 32.765 1.00 73.25 120 GLY A C 1
ATOM 977 O O . GLY A 1 120 ? -9.926 17.885 33.592 1.00 73.25 120 GLY A O 1
ATOM 978 N N . ARG A 1 121 ? -10.151 17.250 31.445 1.00 73.25 121 ARG A N 1
ATOM 979 C CA . ARG A 1 121 ? -9.460 18.430 30.890 1.00 73.25 121 ARG A CA 1
ATOM 980 C C . ARG A 1 121 ? -10.225 19.722 31.141 1.00 73.25 121 ARG A C 1
ATOM 982 O O . ARG A 1 121 ? -9.601 20.741 31.413 1.00 73.25 121 ARG A O 1
ATOM 989 N N . LYS A 1 122 ? -11.556 19.687 31.046 1.00 76.62 122 LYS A N 1
ATOM 990 C CA . LYS A 1 122 ? -12.408 20.854 31.315 1.00 76.62 122 LYS A CA 1
ATOM 991 C C . LYS A 1 122 ? -12.423 21.227 32.793 1.00 76.62 122 LYS A C 1
ATOM 993 O O . LYS A 1 122 ? -12.367 22.408 33.111 1.00 76.62 122 LYS A O 1
ATOM 998 N N . ASP A 1 123 ? -12.454 20.229 33.668 1.00 74.81 123 ASP A N 1
ATOM 999 C CA . ASP A 1 123 ? -12.587 20.430 35.112 1.00 74.81 123 ASP A CA 1
ATOM 1000 C C . ASP A 1 123 ? -11.240 20.720 35.805 1.00 74.81 123 ASP A C 1
ATOM 1002 O O . ASP A 1 123 ? -11.186 20.850 37.025 1.00 74.81 123 ASP A O 1
ATOM 1006 N N . GLY A 1 124 ? -10.132 20.790 35.053 1.00 65.94 124 GLY A N 1
ATOM 1007 C CA . GLY A 1 124 ? -8.783 20.992 35.599 1.00 65.94 124 GLY A CA 1
ATOM 1008 C C . GLY A 1 124 ? -8.267 19.822 36.449 1.00 65.94 124 GLY A C 1
ATOM 1009 O O . GLY A 1 124 ? -7.226 19.932 37.090 1.00 65.94 124 GLY A O 1
ATOM 1010 N N . THR A 1 125 ? -8.982 18.693 36.454 1.00 62.53 125 THR A N 1
ATOM 1011 C CA . THR A 1 125 ? -8.622 17.455 37.165 1.00 62.53 125 THR A CA 1
ATOM 1012 C C . THR A 1 125 ? -7.794 16.505 36.299 1.00 62.53 125 THR A C 1
ATOM 1014 O O . THR A 1 125 ? -7.245 15.518 36.793 1.00 62.53 125 THR A O 1
ATOM 1017 N N . TYR A 1 126 ? -7.645 16.818 35.010 1.00 59.75 126 TYR A N 1
ATOM 1018 C CA . TYR A 1 126 ? -6.692 16.171 34.120 1.00 59.75 126 TYR A CA 1
ATOM 1019 C C . TYR A 1 126 ? -5.284 16.652 34.446 1.00 59.75 126 TYR A C 1
ATOM 1021 O O . TYR A 1 126 ? -4.765 17.591 33.851 1.00 59.75 126 TYR A O 1
ATOM 1029 N N . ASN A 1 127 ? -4.650 15.984 35.402 1.00 57.22 127 ASN A N 1
ATOM 1030 C CA . ASN A 1 127 ? -3.201 16.005 35.454 1.00 57.22 127 ASN A CA 1
ATOM 1031 C C . ASN A 1 127 ? -2.685 15.267 34.215 1.00 57.22 127 ASN A C 1
ATOM 1033 O O . ASN A 1 127 ? -3.095 14.133 33.966 1.00 57.22 127 ASN A O 1
ATOM 1037 N N . ASP A 1 128 ? -1.706 15.837 33.512 1.00 54.22 128 ASP A N 1
ATOM 1038 C CA . ASP A 1 128 ? -0.960 15.188 32.414 1.00 54.22 128 ASP A CA 1
ATOM 1039 C C . ASP A 1 128 ? -0.252 13.875 32.840 1.00 54.22 128 ASP A C 1
ATOM 1041 O O . ASP A 1 128 ? 0.375 13.185 32.042 1.00 54.22 128 ASP A O 1
ATOM 1045 N N . LYS A 1 129 ? -0.389 13.497 34.118 1.00 50.91 129 LYS A N 1
ATOM 1046 C CA . LYS A 1 129 ? 0.019 12.234 34.742 1.00 50.91 129 LYS A CA 1
ATOM 1047 C C . LYS A 1 129 ? -1.159 11.315 35.106 1.00 50.91 129 LYS A C 1
ATOM 1049 O O . LYS A 1 129 ? -0.988 10.482 35.991 1.00 50.91 129 LYS A O 1
ATOM 1054 N N . CYS A 1 130 ? -2.337 11.473 34.501 1.00 56.75 130 CYS A N 1
ATOM 1055 C CA . CYS A 1 130 ? -3.488 10.603 34.748 1.00 56.75 130 CYS A CA 1
ATOM 1056 C C . CYS A 1 130 ? -3.082 9.138 34.516 1.00 56.75 130 CYS A C 1
ATOM 1058 O O . CYS A 1 130 ? -2.545 8.814 33.455 1.00 56.75 130 CYS A O 1
ATOM 1060 N N . ASP A 1 131 ? -3.319 8.260 35.495 1.00 67.00 131 ASP A N 1
ATOM 1061 C CA . ASP A 1 131 ? -2.949 6.837 35.421 1.00 67.00 131 ASP A CA 1
ATOM 1062 C C . ASP A 1 131 ? -3.501 6.170 34.153 1.00 67.00 131 ASP A C 1
ATOM 1064 O O . ASP A 1 131 ? -2.835 5.343 33.539 1.00 67.00 131 ASP A O 1
ATOM 1068 N N . LEU A 1 132 ? -4.660 6.642 33.685 1.00 70.31 132 LEU A N 1
ATOM 1069 C CA . LEU A 1 132 ? -5.295 6.228 32.438 1.00 70.31 132 LEU A CA 1
ATOM 1070 C C . LEU A 1 132 ? -4.454 6.546 31.190 1.00 70.31 132 LEU A C 1
ATOM 1072 O O . LEU A 1 132 ? -4.404 5.745 30.261 1.00 70.31 132 LEU A O 1
ATOM 1076 N N . PHE A 1 133 ? -3.783 7.702 31.156 1.00 70.94 133 PHE A N 1
ATOM 1077 C CA . PHE A 1 133 ? -2.905 8.068 30.043 1.00 70.94 133 PHE A CA 1
ATOM 1078 C C . PHE A 1 133 ? -1.657 7.182 30.033 1.00 70.94 133 PHE A C 1
ATOM 1080 O O . PHE A 1 133 ? -1.298 6.660 28.989 1.00 70.94 133 PHE A O 1
ATOM 1087 N N . LYS A 1 134 ? -1.044 6.926 31.193 1.00 73.38 134 LYS A N 1
ATOM 1088 C CA . LYS A 1 134 ? 0.113 6.015 31.304 1.00 73.38 134 LYS A CA 1
ATOM 1089 C C . LYS A 1 134 ? -0.231 4.550 31.033 1.00 73.38 134 LYS A C 1
ATOM 1091 O O . LYS A 1 134 ? 0.641 3.763 30.692 1.00 73.38 134 LYS A O 1
ATOM 1096 N N . GLU A 1 135 ? -1.485 4.167 31.237 1.00 79.00 135 GLU A N 1
ATOM 1097 C CA . GLU A 1 135 ? -1.960 2.816 30.950 1.00 79.00 135 GLU A CA 1
ATOM 1098 C C . GLU A 1 135 ? -2.187 2.606 29.449 1.00 79.00 135 GLU A C 1
ATOM 1100 O O . GLU A 1 135 ? -1.900 1.533 28.921 1.00 79.00 135 GLU A O 1
ATOM 1105 N N . ILE A 1 136 ? -2.688 3.636 28.762 1.00 81.62 136 ILE A N 1
ATOM 1106 C CA . ILE A 1 136 ? -3.023 3.577 27.335 1.00 81.62 136 ILE A CA 1
ATOM 1107 C C . ILE A 1 136 ? -1.837 3.975 26.452 1.00 81.62 136 ILE A C 1
ATOM 1109 O O . ILE A 1 136 ? -1.774 3.522 25.315 1.00 81.62 136 ILE A O 1
ATOM 1113 N N 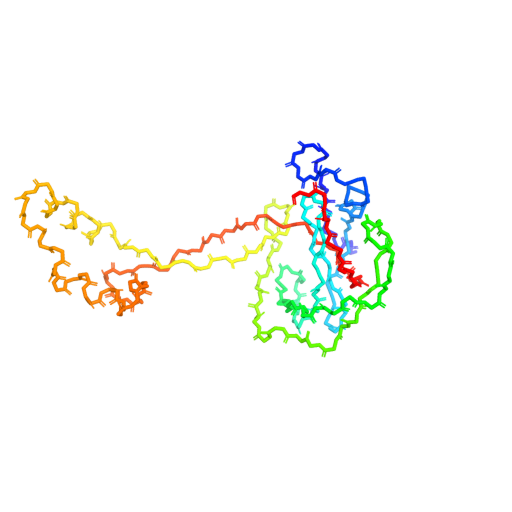. HIS A 1 137 ? -0.899 4.782 26.942 1.00 79.62 137 HIS A N 1
ATOM 1114 C CA . HIS A 1 137 ? 0.272 5.219 26.185 1.00 79.62 137 HIS A CA 1
ATOM 1115 C C . HIS A 1 137 ? 1.549 4.556 26.691 1.00 79.62 137 HIS A C 1
ATOM 1117 O O . HIS A 1 137 ? 1.728 4.347 27.890 1.00 79.62 137 HIS A O 1
ATOM 1123 N N . ASP A 1 138 ? 2.448 4.223 25.771 1.00 80.06 138 ASP A N 1
ATOM 1124 C CA . ASP A 1 138 ? 3.803 3.823 26.117 1.00 80.06 138 ASP A CA 1
ATOM 1125 C C . ASP A 1 138 ? 4.687 5.022 26.508 1.00 80.06 138 ASP A C 1
ATOM 1127 O O . ASP A 1 138 ? 4.251 6.175 26.542 1.00 80.06 138 ASP A O 1
ATOM 1131 N N . GLU A 1 139 ? 5.949 4.742 26.828 1.00 78.25 139 GLU A N 1
ATOM 1132 C CA . GLU A 1 139 ? 6.944 5.758 27.192 1.00 78.25 139 GLU A CA 1
ATOM 1133 C C . GLU A 1 139 ? 7.248 6.765 26.070 1.00 78.25 139 GLU A C 1
ATOM 1135 O O . GLU A 1 139 ? 7.692 7.876 26.357 1.00 78.25 139 GLU A O 1
ATOM 1140 N N . ASN A 1 140 ? 6.945 6.412 24.818 1.00 75.94 140 ASN A N 1
ATOM 1141 C CA . ASN A 1 140 ? 7.095 7.261 23.638 1.00 75.94 140 ASN A CA 1
ATOM 1142 C C . ASN A 1 140 ? 5.801 8.027 23.299 1.00 75.94 140 ASN A C 1
ATOM 1144 O O . ASN A 1 140 ? 5.781 8.828 22.364 1.00 75.94 140 ASN A O 1
ATOM 1148 N N . GLY A 1 141 ? 4.720 7.812 24.059 1.00 73.88 141 GLY A N 1
ATOM 1149 C CA . GLY A 1 141 ? 3.407 8.406 23.820 1.00 73.88 141 GLY A CA 1
ATOM 1150 C C . GLY A 1 141 ? 2.555 7.661 22.785 1.00 73.88 141 GLY A C 1
ATOM 1151 O O . GLY A 1 141 ? 1.475 8.147 22.433 1.00 73.88 141 GLY A O 1
ATOM 1152 N N . GLU A 1 142 ? 2.980 6.490 22.311 1.00 78.06 142 GLU A N 1
ATOM 1153 C CA . GLU A 1 142 ? 2.227 5.672 21.361 1.00 78.06 142 GLU A CA 1
ATOM 1154 C C . GLU A 1 142 ? 1.103 4.890 22.045 1.00 78.06 142 GLU A C 1
ATOM 1156 O O . GLU A 1 142 ? 1.217 4.447 23.187 1.00 78.06 142 GLU A O 1
ATOM 1161 N N . PHE A 1 143 ? -0.007 4.700 21.329 1.00 81.12 143 PHE A N 1
ATOM 1162 C CA . PHE A 1 143 ? -1.168 3.981 21.845 1.00 81.12 143 PHE A CA 1
ATOM 1163 C C . PHE A 1 143 ? -0.904 2.479 21.982 1.00 81.12 143 PHE A C 1
ATOM 1165 O O . PHE A 1 143 ? -0.548 1.795 21.023 1.00 81.12 143 PHE A O 1
ATOM 1172 N N . ARG A 1 144 ? -1.233 1.939 23.151 1.00 83.44 144 ARG A N 1
ATOM 1173 C CA . ARG A 1 144 ? -1.332 0.511 23.438 1.00 83.44 144 ARG A CA 1
ATOM 1174 C C . ARG A 1 144 ? -2.786 0.071 23.384 1.00 83.44 144 ARG A C 1
ATOM 1176 O O . ARG A 1 144 ? -3.694 0.785 23.812 1.00 83.44 144 ARG A O 1
ATOM 1183 N N . PHE A 1 145 ? -3.011 -1.140 22.883 1.00 85.69 145 PHE A N 1
ATOM 1184 C CA . PHE A 1 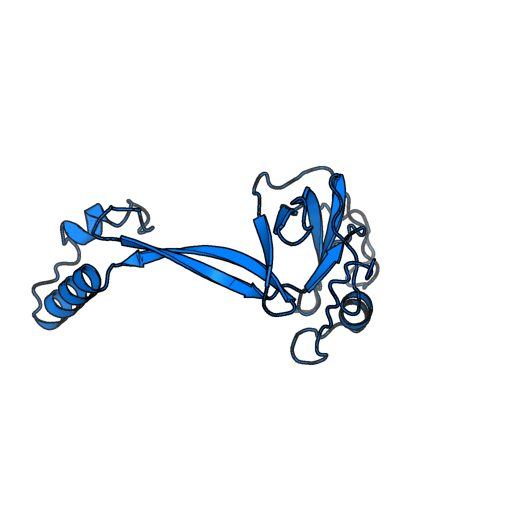145 ? -4.335 -1.740 22.948 1.00 85.69 145 PHE A CA 1
ATOM 1185 C C . PHE A 1 145 ? -4.624 -2.185 24.384 1.00 85.69 145 PHE A C 1
ATOM 1187 O O . PHE A 1 145 ? -4.061 -3.160 24.876 1.00 85.69 145 PHE A O 1
ATOM 1194 N N . VAL A 1 146 ? -5.531 -1.469 25.039 1.00 85.25 146 VAL A N 1
ATOM 1195 C CA . VAL A 1 146 ? -6.082 -1.808 26.351 1.00 85.25 146 VAL A CA 1
ATOM 1196 C C . VAL A 1 146 ? -7.562 -2.129 26.180 1.00 85.25 146 VAL A C 1
ATOM 1198 O O . VAL A 1 146 ? -8.357 -1.262 25.794 1.00 85.25 146 VAL A O 1
ATOM 1201 N N . ALA A 1 147 ? -7.932 -3.386 26.436 1.00 84.25 147 ALA A N 1
ATOM 1202 C CA . ALA A 1 147 ? -9.306 -3.859 26.296 1.00 84.25 147 ALA A CA 1
ATOM 1203 C C . ALA A 1 147 ? -10.266 -3.037 27.176 1.00 84.25 147 ALA A C 1
ATOM 1205 O O . ALA A 1 147 ? -9.956 -2.709 28.318 1.00 84.25 147 ALA A O 1
ATOM 1206 N N . GLY A 1 148 ? -11.422 -2.662 26.624 1.00 83.19 148 GLY A N 1
ATOM 1207 C CA . GLY A 1 148 ? -12.419 -1.822 27.303 1.00 83.19 148 GLY A CA 1
ATOM 1208 C C . GLY A 1 148 ? -12.104 -0.320 27.316 1.00 83.19 148 GLY A C 1
ATOM 1209 O O . GLY A 1 148 ? -13.016 0.483 27.469 1.00 83.19 148 GLY A O 1
ATOM 1210 N N . LYS A 1 149 ? -10.850 0.089 27.082 1.00 84.44 149 LYS A N 1
ATOM 1211 C CA . LYS A 1 149 ? -10.439 1.509 27.051 1.00 84.44 149 LYS A CA 1
ATOM 1212 C C . LYS A 1 149 ? -10.113 2.010 25.651 1.00 84.44 149 LYS A C 1
ATOM 1214 O O . LYS A 1 149 ? -10.356 3.170 25.322 1.00 84.44 149 LYS A O 1
ATOM 1219 N N . THR A 1 150 ? -9.627 1.116 24.803 1.00 88.06 150 THR A N 1
ATOM 1220 C CA . THR A 1 150 ? -9.276 1.398 23.413 1.00 88.06 150 THR A CA 1
ATOM 1221 C C . THR A 1 150 ? -9.994 0.453 22.462 1.00 88.06 150 THR A C 1
ATOM 1223 O O . THR A 1 150 ? -10.417 -0.644 22.833 1.00 88.06 150 THR A O 1
ATOM 1226 N N . ILE A 1 151 ? -10.134 0.894 21.219 1.00 90.38 151 ILE A N 1
ATOM 1227 C CA . ILE A 1 151 ? -10.708 0.137 20.114 1.00 90.38 151 ILE A CA 1
ATOM 1228 C C . ILE A 1 151 ? -9.763 0.185 18.922 1.00 90.38 151 ILE A C 1
ATOM 1230 O O . ILE A 1 151 ? -9.105 1.191 18.668 1.00 90.38 151 ILE A O 1
ATOM 1234 N N . VAL A 1 152 ? -9.732 -0.899 18.151 1.00 91.44 152 VAL A N 1
ATOM 1235 C CA . VAL A 1 152 ? -9.046 -0.916 16.859 1.00 91.44 152 VAL A CA 1
ATOM 1236 C C . VAL A 1 152 ? -10.036 -0.466 15.793 1.00 91.44 152 VAL A C 1
ATOM 1238 O O . VAL A 1 152 ? -11.018 -1.152 15.509 1.00 91.44 152 VAL A O 1
ATOM 1241 N N . ARG A 1 153 ? -9.781 0.688 15.178 1.00 91.75 153 ARG A N 1
ATOM 1242 C CA . ARG A 1 153 ? -10.521 1.158 14.009 1.00 91.75 153 ARG A CA 1
ATOM 1243 C C . ARG A 1 153 ? -9.782 0.790 12.738 1.00 91.75 153 ARG A C 1
ATOM 1245 O O . ARG A 1 153 ? -8.584 1.012 12.602 1.00 91.75 153 ARG A O 1
ATOM 1252 N N . THR A 1 154 ? -10.531 0.259 11.781 1.00 94.19 154 THR A N 1
ATOM 1253 C CA . THR A 1 154 ? -10.018 -0.018 10.440 1.00 94.19 154 THR A CA 1
ATOM 1254 C C . THR A 1 154 ? -10.390 1.132 9.513 1.00 94.19 154 THR A C 1
ATOM 1256 O O . THR A 1 154 ? -11.571 1.422 9.315 1.00 94.19 154 THR A O 1
ATOM 1259 N N . LYS A 1 155 ? -9.384 1.781 8.933 1.00 94.94 155 LYS A N 1
ATOM 1260 C CA . LYS A 1 155 ? -9.513 2.802 7.894 1.00 94.94 155 LYS A CA 1
ATOM 1261 C C . LYS A 1 155 ? -9.045 2.217 6.566 1.00 94.94 155 LYS A C 1
ATOM 1263 O O . LYS A 1 155 ? -8.145 1.384 6.519 1.00 94.94 155 LYS A O 1
ATOM 1268 N N . PHE A 1 156 ? -9.671 2.657 5.480 1.00 96.00 156 PHE A N 1
ATOM 1269 C CA . PHE A 1 156 ? -9.330 2.215 4.131 1.00 96.00 156 PHE A CA 1
ATOM 1270 C C . PHE A 1 156 ? -8.870 3.417 3.313 1.00 96.00 156 PHE A C 1
ATOM 1272 O O . PHE A 1 156 ? -9.679 4.294 3.002 1.00 96.00 156 PHE A O 1
ATOM 1279 N N . SER A 1 157 ? -7.596 3.446 2.930 1.00 95.75 157 SER A N 1
ATOM 1280 C CA . SER A 1 157 ? -7.050 4.505 2.076 1.00 95.75 157 SER A CA 1
ATOM 1281 C C . SER A 1 157 ? -6.996 4.036 0.628 1.00 95.75 157 SER A C 1
ATOM 1283 O O . SER A 1 157 ? -6.506 2.941 0.377 1.00 95.75 157 SER A O 1
ATOM 1285 N N . LYS A 1 158 ? -7.516 4.822 -0.324 1.00 96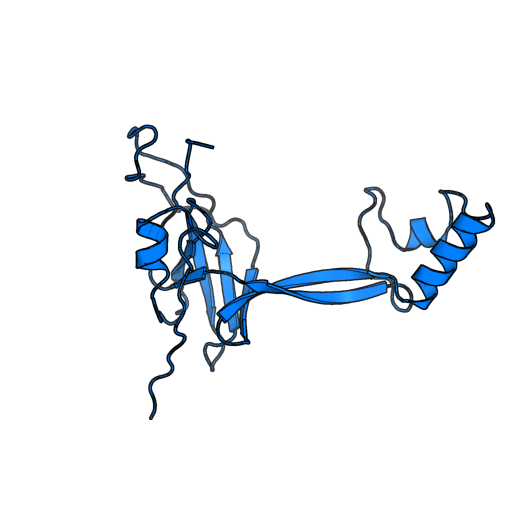.12 158 LYS A N 1
ATOM 1286 C CA . LYS A 1 158 ? -7.447 4.468 -1.753 1.00 96.12 158 LYS A CA 1
ATOM 1287 C C . LYS A 1 158 ? -5.984 4.428 -2.195 1.00 96.12 158 LYS A C 1
ATOM 1289 O O . LYS A 1 158 ? -5.229 5.340 -1.880 1.00 96.12 158 LYS A O 1
ATOM 1294 N N . VAL A 1 159 ? -5.627 3.405 -2.962 1.00 96.81 159 VAL A N 1
ATOM 1295 C CA . VAL A 1 159 ? -4.335 3.295 -3.644 1.00 96.81 159 VAL A CA 1
ATOM 1296 C C . VAL A 1 159 ? -4.573 3.012 -5.123 1.00 96.81 159 VAL A C 1
ATOM 1298 O O . VAL A 1 159 ? -5.560 2.370 -5.483 1.00 96.81 159 VAL A O 1
ATOM 1301 N N . ASN A 1 160 ? -3.686 3.515 -5.977 1.00 97.06 160 ASN A N 1
ATOM 1302 C CA . ASN A 1 160 ? -3.649 3.150 -7.388 1.00 97.06 160 ASN A CA 1
ATOM 1303 C C . ASN A 1 160 ? -2.434 2.250 -7.570 1.00 97.06 160 ASN A C 1
ATOM 1305 O O . ASN A 1 160 ? -1.329 2.639 -7.203 1.00 97.06 160 ASN A O 1
ATOM 1309 N N . ILE A 1 161 ? -2.647 1.037 -8.057 1.00 97.75 161 ILE A N 1
ATOM 1310 C CA . ILE A 1 161 ? -1.623 -0.006 -8.078 1.00 97.75 161 ILE A CA 1
ATOM 1311 C C . ILE A 1 161 ? -1.631 -0.720 -9.422 1.00 97.75 161 ILE A C 1
ATOM 1313 O O . ILE A 1 161 ? -2.686 -0.935 -10.006 1.00 97.75 161 ILE A O 1
ATOM 1317 N N . VAL A 1 162 ? -0.467 -1.091 -9.929 1.00 97.75 162 VAL A N 1
ATOM 1318 C CA . VAL A 1 162 ? -0.324 -1.928 -11.122 1.00 97.75 162 VAL A CA 1
ATOM 1319 C C . VAL A 1 162 ? 0.334 -3.224 -10.686 1.00 97.75 162 VAL A C 1
ATOM 1321 O O . VAL A 1 162 ? 1.397 -3.182 -10.077 1.00 97.75 162 VAL A O 1
ATOM 1324 N N . PHE A 1 163 ? -0.286 -4.363 -10.971 1.00 97.88 163 PHE A N 1
ATOM 1325 C CA . PHE A 1 163 ? 0.299 -5.678 -10.711 1.00 97.88 163 PHE A CA 1
ATOM 1326 C C . PHE A 1 163 ? 1.030 -6.193 -11.955 1.00 97.88 163 PHE A C 1
ATOM 1328 O O . PHE A 1 163 ? 0.697 -5.819 -13.080 1.00 97.88 163 PHE A O 1
ATOM 1335 N N . GLY A 1 164 ? 2.037 -7.039 -11.752 1.00 96.88 164 GLY A N 1
ATOM 1336 C CA . GLY A 1 164 ? 2.903 -7.581 -12.802 1.00 96.88 164 GLY A CA 1
ATOM 1337 C C . GLY A 1 164 ? 4.067 -6.663 -13.195 1.00 96.88 164 GLY A C 1
ATOM 1338 O O . GLY A 1 164 ? 4.928 -7.068 -13.971 1.00 96.88 164 GLY A O 1
ATOM 1339 N N . ILE A 1 165 ? 4.128 -5.441 -12.657 1.00 95.69 165 ILE A N 1
ATOM 1340 C CA . ILE A 1 165 ? 5.186 -4.463 -12.938 1.00 95.69 165 ILE A CA 1
ATOM 1341 C C . ILE A 1 165 ? 5.840 -4.058 -11.623 1.00 95.69 165 ILE A C 1
ATOM 1343 O O . ILE A 1 165 ? 5.152 -3.693 -10.676 1.00 95.69 165 ILE A O 1
ATOM 1347 N N . ARG A 1 166 ? 7.175 -4.107 -11.584 1.00 95.44 166 ARG A N 1
ATOM 1348 C CA . ARG A 1 166 ? 8.002 -3.609 -10.481 1.00 95.44 166 ARG A CA 1
ATOM 1349 C C . ARG A 1 166 ? 8.799 -2.405 -10.965 1.00 95.44 166 ARG A C 1
ATOM 1351 O O . ARG A 1 166 ? 9.787 -2.565 -11.677 1.00 95.44 166 ARG A O 1
ATOM 1358 N N . GLN A 1 167 ? 8.354 -1.218 -10.585 1.00 95.75 167 GLN A N 1
ATOM 1359 C CA . GLN A 1 167 ? 8.959 0.045 -10.993 1.00 95.75 167 GLN A CA 1
ATOM 1360 C C . GLN A 1 167 ? 8.939 1.059 -9.846 1.00 95.75 167 GLN A C 1
ATOM 1362 O O . GLN A 1 167 ? 7.862 1.454 -9.391 1.00 95.75 167 GLN A O 1
ATOM 1367 N N . GLU A 1 168 ? 10.129 1.476 -9.418 1.00 96.50 168 GLU A N 1
ATOM 1368 C CA . GLU A 1 168 ? 10.369 2.651 -8.583 1.00 96.50 168 GLU A CA 1
ATOM 1369 C C . GLU A 1 168 ? 10.601 3.875 -9.474 1.00 96.50 168 GLU A C 1
ATOM 1371 O O . GLU A 1 168 ? 11.159 3.778 -10.571 1.00 96.50 168 GLU A O 1
ATOM 1376 N N . TYR A 1 169 ? 10.157 5.029 -8.998 1.00 95.81 169 TYR A N 1
ATOM 1377 C CA . TYR A 1 169 ? 10.511 6.328 -9.539 1.00 95.81 169 TYR A CA 1
ATOM 1378 C C . TYR A 1 169 ? 10.355 7.372 -8.442 1.00 95.81 169 TYR A C 1
ATOM 1380 O O . TYR A 1 169 ? 9.310 7.415 -7.786 1.00 95.81 169 TYR A O 1
ATOM 1388 N N . TYR A 1 170 ? 11.368 8.217 -8.288 1.00 93.38 170 TYR A N 1
ATOM 1389 C CA . TYR A 1 170 ? 11.342 9.335 -7.359 1.00 93.38 170 TYR A CA 1
ATOM 1390 C C . TYR A 1 170 ? 11.442 10.652 -8.124 1.00 93.38 170 TYR A C 1
ATOM 1392 O O . TYR A 1 170 ? 12.394 10.880 -8.879 1.00 93.38 170 TYR A O 1
ATOM 1400 N N . ASP A 1 171 ? 10.462 11.521 -7.929 1.00 88.56 171 ASP A N 1
ATOM 1401 C CA . ASP A 1 171 ? 10.441 12.852 -8.501 1.00 88.56 171 ASP A CA 1
ATOM 1402 C C . ASP A 1 171 ? 11.261 13.816 -7.636 1.00 88.56 171 ASP A C 1
ATOM 1404 O O . ASP A 1 171 ? 10.891 14.180 -6.522 1.00 88.56 171 ASP A O 1
ATOM 1408 N N . TYR A 1 172 ? 12.399 14.250 -8.172 1.00 84.31 172 TYR A N 1
ATOM 1409 C CA . TYR A 1 172 ? 13.318 15.166 -7.495 1.00 84.31 172 TYR A CA 1
ATOM 1410 C C . TYR A 1 172 ? 12.937 16.647 -7.646 1.00 84.31 172 TYR A C 1
ATOM 1412 O O . TYR A 1 172 ? 13.712 17.510 -7.235 1.00 84.31 172 TYR A O 1
ATOM 1420 N N . SER A 1 173 ? 11.804 16.963 -8.281 1.00 79.81 173 SER A N 1
ATOM 1421 C CA . SER A 1 173 ? 11.401 18.343 -8.577 1.00 79.81 173 SER A CA 1
ATOM 1422 C C . SER A 1 173 ? 10.515 19.010 -7.512 1.00 79.81 173 SER A C 1
ATOM 1424 O O . SER A 1 173 ? 10.119 20.163 -7.702 1.00 79.81 173 SER A O 1
ATOM 1426 N N . PHE A 1 174 ? 10.260 18.332 -6.385 1.00 61.12 174 PHE A N 1
ATOM 1427 C CA . PHE A 1 174 ? 9.472 18.827 -5.245 1.00 61.12 174 PHE A CA 1
ATOM 1428 C C . PHE A 1 174 ? 10.304 19.099 -3.990 1.00 61.12 174 PHE A C 1
ATOM 1430 O O . PHE A 1 174 ? 11.272 18.347 -3.731 1.00 61.12 174 PHE A O 1
#

Sequence (174 aa):
MEALEFKQQMKAGKETGSLTNHIMGRNATLPKVGEGATILHWTDRSAYEVMEVSKDYKTVVIQKYEPERIDNNGMSESQEYKYEKLNGCNEEIVWKYGAWRKIIKTIEYTNETFELIVKGRKDGTYNDKCDLFKEIHDENGEFRFVAGKTIVRTKFSKVNIVFGIRQEYYDYSF

Secondary structure (DSSP, 8-state):
-PPP---B---BTTTBS-HHHHHHTSB-PPP-TTSEEEEE-SS-EEEEEEEEE-TTSSEEEEEEEEEEE----TT-S---EEEEEEEEEEEEEEEETTEEEEEEEEEEE-HHHHHHHHHHHHTT---TT-HHHHHHB-TTSPBP--TTTEEEEEEEEE-EEEES----B--TT-